Protein AF-A0A443RY66-F1 (afdb_monomer_lite)

Secondary structure (DSSP, 8-state):
--HHHHTTPSP-------EEEETTEEEEEEEETTEEEETT-TTT-THHHHHHHHHHHHHHHHHHIIIIIIHHHHHHHHHHHHTGGG--

Sequence (88 aa):
MSVFLQDSIPFAVIGSTSQVEVNGRKTRGRVYPWGVIDIQDEQYSDFVKLKTFLSLHMQDLKDATNEILYENYRATYLTKYGDSLRFE

Radius of gyration: 21.69 Å; chains: 1; bounding box: 46×31×62 Å

InterPro domains:
  IPR027417 P-loop containing nucleoside triphosphate hydrolase [G3DSA:3.40.50.300] (2-86)
  IPR030379 Septin-type guanine nucleotide-binding (G) domain [PF00735] (5-81)
  IPR030379 Septin-type guanine nucleotide-binding (G) domain [PS51719] (1-80)

Organism: NCBI:txid299467

Structure (mmCIF, N/CA/C/O backbone):
data_AF-A0A443RY66-F1
#
_entry.id   AF-A0A443RY66-F1
#
loop_
_atom_site.group_PDB
_atom_site.id
_atom_site.type_symbol
_atom_site.label_atom_id
_atom_site.label_alt_id
_atom_site.label_comp_id
_atom_site.label_asym_id
_atom_site.label_entity_id
_atom_site.label_seq_id
_atom_site.pdbx_PDB_ins_code
_atom_site.Cartn_x
_atom_site.Cartn_y
_atom_site.Cartn_z
_atom_site.occupancy
_atom_site.B_iso_or_equiv
_atom_site.auth_seq_id
_atom_site.auth_comp_id
_atom_site.auth_asym_id
_atom_site.auth_atom_id
_atom_site.pdbx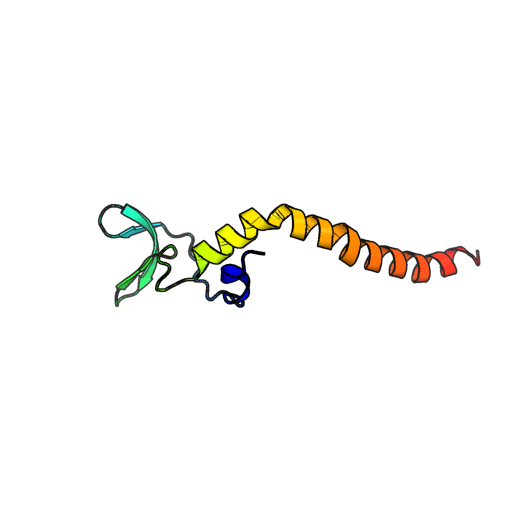_PDB_model_num
ATOM 1 N N . MET A 1 1 ? -0.345 -14.034 -10.263 1.00 53.09 1 MET A N 1
ATOM 2 C CA . MET A 1 1 ? -1.182 -13.401 -9.218 1.00 53.09 1 MET A CA 1
ATOM 3 C C . MET A 1 1 ? -2.230 -14.392 -8.743 1.00 53.09 1 MET A C 1
ATOM 5 O O . MET A 1 1 ? -2.888 -14.991 -9.582 1.00 53.09 1 MET A O 1
ATOM 9 N N . SER A 1 2 ? -2.386 -14.585 -7.430 1.00 54.00 2 SER A N 1
ATOM 10 C CA . SER A 1 2 ? -3.575 -15.267 -6.893 1.00 54.00 2 SER A CA 1
ATOM 11 C C . SER A 1 2 ? -4.819 -14.472 -7.298 1.00 54.00 2 SER A C 1
ATOM 13 O O . SER A 1 2 ? -4.840 -13.256 -7.101 1.00 54.00 2 SER A O 1
ATOM 15 N N . VAL A 1 3 ? -5.826 -15.143 -7.860 1.00 57.81 3 VAL A N 1
ATOM 16 C CA . VAL A 1 3 ? -7.057 -14.539 -8.412 1.00 57.81 3 VAL A CA 1
ATOM 17 C C . VAL A 1 3 ? -7.738 -13.604 -7.397 1.00 57.81 3 VAL A C 1
ATOM 19 O O . VAL A 1 3 ? -8.171 -12.514 -7.746 1.00 57.81 3 VAL A O 1
ATOM 22 N N . PHE A 1 4 ? -7.676 -13.948 -6.105 1.00 62.31 4 PHE A N 1
ATOM 23 C CA . PHE A 1 4 ? -8.214 -13.141 -5.002 1.00 62.31 4 PHE A CA 1
ATOM 24 C C . PHE A 1 4 ? -7.616 -11.727 -4.872 1.00 62.31 4 PHE A C 1
ATOM 26 O O . PHE A 1 4 ? -8.295 -10.809 -4.412 1.00 62.31 4 PHE A O 1
ATOM 33 N N . LEU A 1 5 ? -6.344 -11.534 -5.238 1.00 67.56 5 LEU A N 1
ATOM 34 C CA . LEU A 1 5 ? -5.685 -10.227 -5.134 1.00 67.56 5 LEU A CA 1
ATOM 35 C C . LEU A 1 5 ? -5.992 -9.326 -6.334 1.00 67.56 5 LEU A C 1
ATOM 37 O O . LEU A 1 5 ? -5.949 -8.110 -6.180 1.00 67.56 5 LEU A O 1
ATOM 41 N N . GLN A 1 6 ? -6.315 -9.900 -7.499 1.00 71.25 6 GLN A N 1
ATOM 42 C CA . GLN A 1 6 ? -6.711 -9.129 -8.682 1.00 71.25 6 GLN A CA 1
ATOM 43 C C . GLN A 1 6 ? -8.084 -8.482 -8.500 1.00 71.25 6 GLN A C 1
ATOM 45 O O . GLN A 1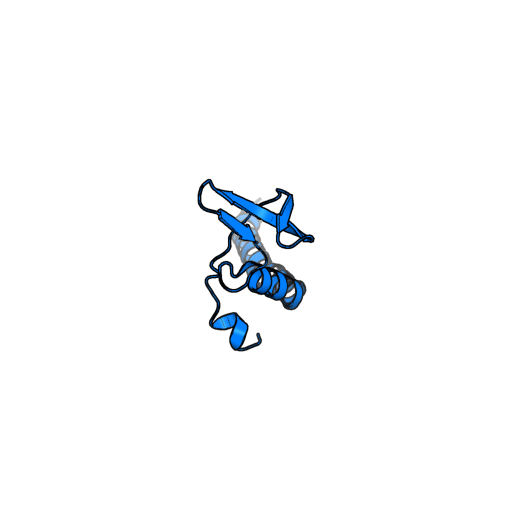 6 ? -8.231 -7.301 -8.800 1.00 71.25 6 GLN A O 1
ATOM 50 N N . ASP A 1 7 ? -9.038 -9.210 -7.919 1.00 79.19 7 ASP A N 1
ATOM 51 C CA . ASP A 1 7 ? -10.387 -8.691 -7.652 1.00 79.19 7 ASP A CA 1
ATOM 52 C C . ASP A 1 7 ? -10.411 -7.622 -6.544 1.00 79.19 7 ASP A C 1
ATOM 54 O O . ASP A 1 7 ? -11.386 -6.892 -6.392 1.00 79.19 7 ASP A O 1
ATOM 58 N N . SER A 1 8 ? -9.328 -7.515 -5.763 1.00 81.25 8 SER A N 1
ATOM 59 C CA . SER A 1 8 ? -9.182 -6.539 -4.673 1.00 81.25 8 SER A CA 1
ATOM 60 C C . SER A 1 8 ? -8.572 -5.201 -5.119 1.00 81.25 8 SER A C 1
ATOM 62 O O . SER A 1 8 ? -8.354 -4.324 -4.285 1.00 81.25 8 SER A O 1
ATOM 64 N N . ILE A 1 9 ? -8.252 -5.034 -6.407 1.00 87.94 9 ILE A N 1
ATOM 65 C CA . ILE A 1 9 ? -7.728 -3.778 -6.956 1.00 87.94 9 ILE A CA 1
ATOM 66 C C . ILE A 1 9 ? -8.903 -2.961 -7.530 1.00 87.94 9 ILE A C 1
ATOM 68 O O . ILE A 1 9 ? -9.641 -3.486 -8.362 1.00 87.94 9 ILE A O 1
ATOM 72 N N . PRO A 1 10 ? -9.063 -1.670 -7.167 1.00 91.81 10 PRO A N 1
ATOM 73 C CA . PRO A 1 10 ? -8.173 -0.860 -6.329 1.00 91.81 10 PRO A CA 1
ATOM 74 C C . PRO A 1 10 ? -8.366 -1.091 -4.819 1.00 91.81 10 PRO A C 1
ATOM 76 O O . PRO A 1 10 ? -9.490 -1.141 -4.333 1.00 91.81 10 PRO A O 1
ATOM 79 N N . PHE A 1 11 ? -7.259 -1.145 -4.070 1.00 92.69 11 PHE A N 1
ATOM 80 C CA . PHE A 1 11 ? -7.283 -1.351 -2.617 1.00 92.69 11 PHE A CA 1
ATOM 81 C C . PHE A 1 11 ? -7.826 -0.120 -1.868 1.00 92.69 11 PHE A C 1
ATOM 83 O O . PHE A 1 11 ? -7.276 0.979 -1.997 1.00 92.69 11 PHE A O 1
ATOM 90 N N . ALA A 1 12 ? -8.836 -0.308 -1.015 1.00 93.50 12 ALA A N 1
ATOM 91 C CA . ALA A 1 12 ? -9.359 0.733 -0.133 1.00 93.50 12 ALA A CA 1
ATOM 92 C C . ALA A 1 12 ? -8.577 0.758 1.191 1.00 93.50 12 ALA A C 1
ATOM 94 O O . ALA A 1 12 ? -8.887 0.035 2.136 1.00 93.50 12 ALA A O 1
ATOM 95 N N . VAL A 1 13 ? -7.521 1.574 1.262 1.00 93.75 13 VAL A N 1
ATOM 96 C CA . VAL A 1 13 ? -6.594 1.578 2.407 1.00 93.75 13 VAL A CA 1
ATOM 97 C C . VAL A 1 13 ? -6.793 2.757 3.352 1.00 93.75 13 VAL A C 1
ATOM 99 O O . VAL A 1 13 ? -6.994 3.898 2.938 1.00 93.75 13 VAL A O 1
ATOM 102 N N . ILE A 1 14 ? -6.635 2.488 4.647 1.00 93.56 14 ILE A N 1
ATOM 103 C CA . ILE A 1 14 ? -6.527 3.507 5.693 1.00 93.56 14 ILE A CA 1
ATOM 104 C C . ILE A 1 14 ? -5.076 3.544 6.182 1.00 93.56 14 ILE A C 1
ATOM 106 O O . ILE A 1 14 ? -4.486 2.514 6.488 1.00 93.56 14 ILE A O 1
ATOM 110 N N . GLY A 1 15 ? -4.481 4.736 6.262 1.00 92.38 15 GLY A N 1
ATOM 111 C CA . GLY A 1 15 ? -3.117 4.931 6.762 1.00 92.38 15 GLY A CA 1
ATOM 112 C C . GLY A 1 15 ? -3.081 5.608 8.133 1.00 92.38 15 GLY A C 1
ATOM 113 O O . GLY A 1 15 ? -3.851 6.530 8.400 1.00 92.38 15 GLY A O 1
ATOM 114 N N . SER A 1 16 ? -2.164 5.174 8.999 1.00 92.31 16 SER A N 1
ATOM 115 C CA . SER A 1 16 ? -1.775 5.869 10.232 1.00 92.31 16 SER A CA 1
ATOM 116 C C . SER A 1 16 ? -0.462 5.298 10.792 1.00 92.31 16 SER A C 1
ATOM 118 O O . SER A 1 16 ? -0.145 4.114 10.646 1.00 92.31 16 SER A O 1
ATOM 120 N N . THR A 1 17 ? 0.328 6.174 11.410 1.00 91.69 17 THR A N 1
ATOM 121 C CA . THR A 1 17 ? 1.560 5.845 12.142 1.00 91.69 17 THR A CA 1
ATOM 122 C C . THR A 1 17 ? 1.354 5.839 13.658 1.00 91.69 17 THR A C 1
ATOM 124 O O . THR A 1 17 ? 2.225 5.372 14.392 1.00 91.69 17 THR A O 1
ATOM 127 N N . SER A 1 18 ? 0.205 6.326 14.132 1.00 92.56 18 SER A N 1
ATOM 128 C CA . SER A 1 18 ? -0.140 6.416 15.548 1.00 92.56 18 SER A CA 1
ATOM 129 C C . SER A 1 18 ? -0.441 5.034 16.124 1.00 92.56 18 SER A C 1
ATOM 131 O O . SER A 1 18 ? -1.195 4.254 15.539 1.00 92.56 18 SER A O 1
ATOM 133 N N . GLN A 1 19 ? 0.135 4.740 17.291 1.00 91.69 19 GLN A N 1
ATOM 134 C CA . GLN A 1 19 ? -0.214 3.550 18.063 1.00 91.69 19 GLN A CA 1
ATOM 135 C C . GLN A 1 19 ? -1.405 3.842 18.971 1.00 91.69 19 GLN A C 1
ATOM 137 O O . GLN A 1 19 ? -1.434 4.861 19.658 1.00 91.69 19 GLN A O 1
ATOM 142 N N . VAL A 1 20 ? -2.363 2.926 18.976 1.00 90.06 20 VAL A N 1
ATOM 143 C CA . VAL A 1 20 ? -3.573 2.963 19.796 1.00 90.06 20 VAL A CA 1
ATOM 144 C C . VAL A 1 20 ? -3.726 1.625 20.507 1.00 90.06 20 VAL A C 1
ATOM 146 O O . VAL A 1 20 ? -3.302 0.588 19.994 1.00 90.06 20 VAL A O 1
ATOM 149 N N . GLU A 1 21 ? -4.313 1.635 21.698 1.00 89.81 21 GLU A N 1
ATOM 150 C CA . GLU A 1 21 ? -4.629 0.410 22.424 1.00 89.81 21 GLU A CA 1
ATOM 151 C C . GLU A 1 21 ? -6.078 0.012 22.138 1.00 89.81 21 GLU A C 1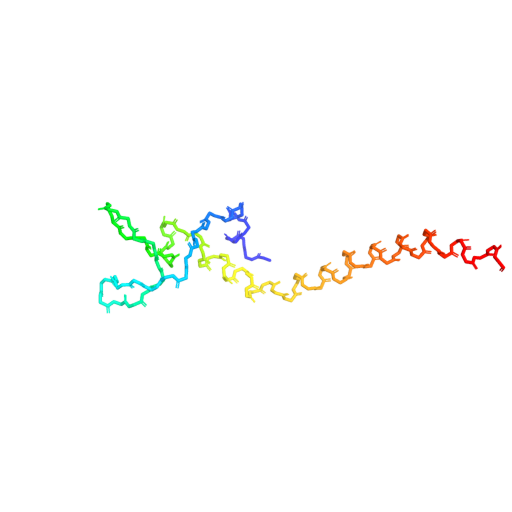
ATOM 153 O O . GLU A 1 21 ? -7.009 0.741 22.473 1.00 89.81 21 GLU A O 1
ATOM 158 N N . VAL A 1 22 ? -6.264 -1.134 21.483 1.00 84.31 22 VAL A N 1
ATOM 159 C CA . VAL A 1 22 ? -7.575 -1.707 21.156 1.00 84.31 22 VAL A CA 1
ATOM 160 C C . VAL A 1 22 ? -7.604 -3.117 21.733 1.00 84.31 22 VAL A C 1
ATOM 162 O O . VAL A 1 22 ? -6.726 -3.926 21.437 1.00 84.31 22 VAL A O 1
ATOM 165 N N . ASN A 1 23 ? -8.582 -3.414 22.593 1.00 83.62 23 ASN A N 1
ATOM 166 C CA . ASN A 1 23 ? -8.727 -4.722 23.253 1.00 83.62 23 ASN A CA 1
ATOM 167 C C . ASN A 1 23 ? -7.442 -5.204 23.968 1.00 83.62 23 ASN A C 1
ATOM 169 O O . ASN A 1 23 ? -7.075 -6.376 23.883 1.00 83.62 23 ASN A O 1
ATOM 173 N N . GLY A 1 24 ? -6.717 -4.290 24.627 1.00 85.12 24 GLY A N 1
ATOM 174 C CA . GLY A 1 24 ? -5.466 -4.591 25.340 1.00 85.12 24 GLY A CA 1
ATOM 175 C C . GLY A 1 24 ? -4.257 -4.866 24.434 1.00 85.12 24 GLY A C 1
ATOM 176 O O . GLY A 1 24 ? -3.209 -5.300 24.912 1.00 85.12 24 GLY A O 1
ATOM 177 N N . ARG A 1 25 ? -4.376 -4.640 23.118 1.00 87.50 25 ARG A N 1
ATOM 178 C CA . ARG A 1 25 ? -3.271 -4.749 22.156 1.00 87.50 25 ARG A CA 1
ATOM 179 C C . ARG A 1 25 ? -2.921 -3.380 21.591 1.00 87.50 25 ARG A C 1
ATOM 181 O O . ARG A 1 25 ? -3.791 -2.641 21.139 1.00 87.50 25 ARG A O 1
ATOM 188 N N . LYS A 1 26 ? -1.623 -3.068 21.552 1.00 89.75 26 LYS A N 1
ATOM 189 C CA . LYS A 1 26 ? -1.108 -1.901 20.826 1.00 89.75 26 LYS A CA 1
ATOM 190 C C . LYS A 1 26 ? -1.103 -2.203 19.331 1.00 89.75 26 LYS A C 1
ATOM 192 O O . LYS A 1 26 ? -0.276 -2.981 18.859 1.00 89.75 26 LYS A O 1
ATOM 197 N N . THR A 1 27 ? -2.016 -1.582 18.599 1.00 89.69 27 THR A N 1
ATOM 198 C CA . THR A 1 27 ? -2.111 -1.656 17.137 1.00 89.69 27 THR A CA 1
ATOM 199 C C . THR A 1 27 ? -1.932 -0.268 16.525 1.00 89.69 27 THR A C 1
ATOM 201 O O . THR A 1 27 ? -1.898 0.740 17.233 1.00 89.69 27 THR A O 1
ATOM 204 N N . ARG A 1 28 ? -1.762 -0.191 15.205 1.00 91.81 28 ARG A N 1
ATOM 205 C CA . ARG A 1 28 ? -1.745 1.091 14.492 1.00 91.81 28 ARG A CA 1
ATOM 206 C C . ARG A 1 28 ? -3.168 1.436 14.086 1.00 91.81 28 ARG A C 1
ATOM 208 O O . ARG A 1 28 ? -3.834 0.629 13.448 1.00 91.81 28 ARG A O 1
ATOM 215 N N . GLY A 1 29 ? -3.619 2.634 14.435 1.00 92.62 29 GLY A N 1
ATOM 216 C CA . GLY A 1 29 ? -5.021 3.000 14.264 1.00 92.62 29 GLY A CA 1
ATOM 217 C C . GLY A 1 29 ? -5.270 4.496 14.198 1.00 92.62 29 GLY A C 1
ATOM 218 O O . GLY A 1 29 ? -4.357 5.308 14.374 1.00 92.62 29 GLY A O 1
ATOM 219 N N . ARG A 1 30 ? -6.518 4.868 13.916 1.00 92.50 30 ARG A N 1
ATOM 220 C CA . ARG A 1 30 ? -7.001 6.255 13.942 1.00 92.50 30 ARG A CA 1
ATOM 221 C C . ARG A 1 30 ? -8.068 6.393 15.016 1.00 92.50 30 ARG A C 1
ATOM 223 O O . ARG A 1 30 ? -9.003 5.600 15.053 1.00 92.50 30 ARG A O 1
ATOM 230 N N . VAL A 1 31 ? -7.923 7.401 15.871 1.00 92.25 31 VAL A N 1
ATOM 231 C CA . VAL A 1 31 ? -8.894 7.716 16.926 1.00 92.25 31 VAL A CA 1
ATOM 232 C C . VAL A 1 31 ? -9.791 8.849 16.453 1.00 92.25 31 VAL A C 1
ATOM 234 O O . VAL A 1 31 ? -9.305 9.882 15.994 1.00 92.25 31 VAL A O 1
ATOM 237 N N . TYR A 1 32 ? -11.092 8.654 16.604 1.00 91.94 32 TYR A N 1
ATOM 238 C CA . TYR A 1 32 ? -12.134 9.641 16.368 1.00 91.94 32 TYR A CA 1
ATOM 239 C C . TYR A 1 32 ? -13.024 9.762 17.612 1.00 91.94 32 TYR A C 1
ATOM 241 O O . TYR A 1 32 ? -13.080 8.828 18.413 1.00 91.94 32 TYR A O 1
ATOM 249 N N . PRO A 1 33 ? -13.784 10.864 17.770 1.00 94.00 33 PRO A N 1
ATOM 250 C CA . PRO A 1 33 ? -14.731 11.002 18.880 1.00 94.00 33 PRO A CA 1
ATOM 251 C C . PRO A 1 33 ? -15.781 9.880 18.952 1.00 94.00 33 PRO A C 1
ATOM 253 O O . PRO A 1 33 ? -16.288 9.588 20.028 1.00 94.00 33 PRO A O 1
ATOM 256 N N . TRP A 1 34 ? -16.099 9.248 17.818 1.00 91.75 34 TRP A N 1
ATOM 257 C CA . TRP A 1 34 ? -17.076 8.158 17.706 1.00 91.75 34 TRP A CA 1
ATOM 258 C C . TRP A 1 34 ? -16.464 6.752 17.726 1.00 91.75 34 TRP A C 1
ATOM 260 O O . TRP A 1 34 ? -17.202 5.775 17.634 1.00 91.75 34 TRP A O 1
ATOM 270 N N . GLY A 1 35 ? -15.139 6.613 17.818 1.00 89.69 35 GLY A N 1
ATOM 271 C CA . GLY A 1 35 ? -14.514 5.295 17.882 1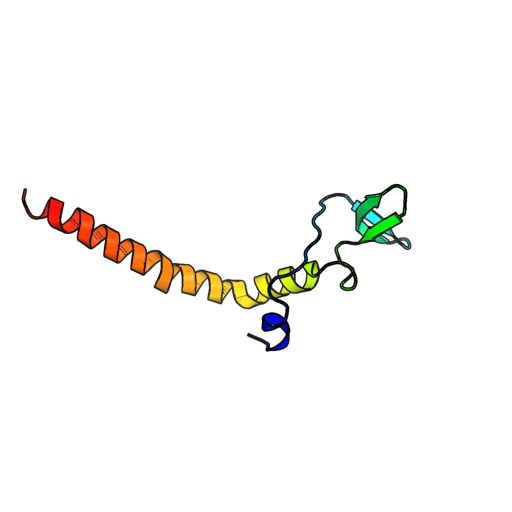.00 89.69 35 GLY A CA 1
ATOM 272 C C . GLY A 1 35 ? -13.070 5.254 17.407 1.00 89.69 35 GLY A C 1
ATOM 273 O O . GLY A 1 35 ? -12.485 6.254 16.993 1.00 89.69 35 GLY A O 1
ATOM 274 N N . VAL A 1 36 ? -12.495 4.058 17.460 1.00 90.31 36 VAL A N 1
ATOM 275 C CA . VAL A 1 36 ? -11.125 3.782 17.024 1.00 90.31 36 VAL A CA 1
ATOM 276 C C . VAL A 1 36 ? -11.176 2.808 15.859 1.00 90.31 36 VAL A C 1
ATOM 278 O O . VAL A 1 36 ? -11.866 1.796 15.930 1.00 90.31 36 VAL A O 1
ATOM 281 N N . ILE A 1 37 ? -10.435 3.113 14.800 1.00 90.88 37 ILE A N 1
ATOM 282 C CA . ILE A 1 37 ? -10.277 2.234 13.643 1.00 90.88 37 ILE A CA 1
ATOM 283 C C . ILE A 1 37 ? -8.885 1.616 13.714 1.00 90.88 37 ILE A C 1
ATOM 285 O O . ILE A 1 37 ? -7.889 2.345 13.677 1.00 90.88 37 ILE A O 1
ATOM 289 N N . ASP A 1 38 ? -8.819 0.289 13.808 1.00 91.06 38 ASP A N 1
ATOM 290 C CA . ASP A 1 38 ? -7.586 -0.464 13.586 1.00 91.06 38 ASP A CA 1
ATOM 291 C C . ASP A 1 38 ? -7.331 -0.566 12.077 1.00 91.06 38 ASP A C 1
ATOM 293 O O . ASP A 1 38 ? -8.190 -0.992 11.312 1.00 91.06 38 ASP A O 1
ATOM 297 N N . ILE A 1 39 ? -6.141 -0.164 11.637 1.00 90.81 39 ILE A N 1
ATOM 298 C CA . ILE A 1 39 ? -5.752 -0.208 10.221 1.00 90.81 39 ILE A CA 1
ATOM 299 C C . ILE A 1 39 ? -5.625 -1.650 9.716 1.00 90.81 39 ILE A C 1
ATOM 301 O O . ILE A 1 39 ? -5.735 -1.890 8.515 1.00 90.81 39 ILE A O 1
ATOM 305 N N . GLN A 1 40 ? -5.321 -2.589 10.614 1.00 89.06 40 GLN A N 1
ATOM 306 C CA . GLN A 1 40 ? -5.129 -4.000 10.282 1.00 89.06 40 GLN A CA 1
ATOM 307 C C . GLN A 1 40 ? -6.447 -4.772 10.199 1.00 89.06 40 GLN A C 1
ATOM 309 O O . GLN A 1 40 ? -6.430 -5.934 9.804 1.00 89.06 40 GLN A O 1
ATOM 314 N N . ASP A 1 41 ? -7.567 -4.149 10.564 1.00 89.94 41 ASP A N 1
ATOM 315 C CA . ASP A 1 41 ? -8.879 -4.767 10.444 1.00 89.94 41 ASP A CA 1
ATOM 316 C C . ASP A 1 41 ? -9.329 -4.782 8.974 1.00 89.94 41 ASP A C 1
ATOM 318 O O . ASP A 1 41 ? -9.646 -3.746 8.379 1.00 89.94 41 ASP A O 1
ATOM 322 N N . GLU A 1 42 ? -9.355 -5.984 8.394 1.00 89.12 42 GLU A N 1
ATOM 323 C CA . GLU A 1 42 ? -9.732 -6.236 6.999 1.00 89.12 42 GLU A CA 1
ATOM 324 C C . GLU A 1 42 ? -11.200 -5.898 6.691 1.00 89.12 42 GLU A C 1
ATOM 326 O O . GLU A 1 42 ? -11.563 -5.806 5.520 1.00 89.12 42 GLU A O 1
ATOM 331 N N . GLN A 1 43 ? -12.044 -5.678 7.709 1.00 89.75 43 GLN A N 1
ATOM 332 C CA . GLN A 1 43 ? -13.416 -5.200 7.506 1.00 89.75 43 GLN A CA 1
ATOM 333 C C . GLN A 1 43 ? -13.469 -3.724 7.096 1.00 89.75 43 GLN A C 1
ATOM 335 O O . GLN A 1 43 ? -14.388 -3.320 6.385 1.00 89.75 43 GLN A O 1
ATOM 340 N N . TYR A 1 44 ? -12.500 -2.917 7.543 1.00 86.88 44 TYR A N 1
ATOM 341 C CA . TYR A 1 44 ? -12.484 -1.466 7.321 1.00 86.88 44 TYR A CA 1
ATOM 342 C C . TYR A 1 44 ? -11.396 -1.012 6.345 1.00 86.88 44 TYR A C 1
ATOM 344 O O . TYR A 1 44 ? -11.470 0.106 5.835 1.00 86.88 44 TYR A O 1
ATOM 352 N N . SER A 1 45 ? -10.362 -1.828 6.122 1.00 91.19 45 SER A N 1
ATOM 353 C CA . SER A 1 45 ? -9.180 -1.433 5.359 1.00 91.19 45 SER A CA 1
ATOM 354 C C . SER A 1 45 ? -8.537 -2.619 4.643 1.00 91.19 45 SER A C 1
ATOM 356 O O . SER A 1 45 ? -8.174 -3.620 5.254 1.00 91.19 45 SER A O 1
ATOM 358 N N . ASP A 1 46 ? -8.243 -2.454 3.355 1.00 94.19 46 ASP A N 1
ATOM 359 C CA . ASP A 1 46 ? -7.471 -3.416 2.560 1.00 94.19 46 ASP A CA 1
ATOM 360 C C . ASP A 1 46 ? -5.954 -3.331 2.818 1.00 94.19 46 ASP A C 1
ATOM 362 O O . ASP A 1 46 ? -5.146 -3.854 2.047 1.00 94.19 46 ASP A O 1
ATOM 366 N N . PHE A 1 47 ? -5.518 -2.669 3.895 1.00 93.94 47 PHE A N 1
ATOM 367 C CA . PHE A 1 47 ? -4.097 -2.475 4.201 1.00 93.94 47 PHE A CA 1
ATOM 368 C C . PHE A 1 47 ? -3.318 -3.798 4.262 1.00 93.94 47 PHE A C 1
ATOM 370 O O . PHE A 1 47 ? -2.201 -3.884 3.745 1.00 93.94 47 PHE A O 1
ATOM 377 N N . VAL A 1 48 ? -3.903 -4.845 4.852 1.00 91.88 48 VAL A N 1
ATOM 378 C CA . VAL A 1 48 ? -3.278 -6.177 4.936 1.00 91.88 48 VAL A CA 1
ATOM 379 C C . VAL A 1 48 ? -3.120 -6.802 3.546 1.00 91.88 48 VAL A C 1
ATOM 381 O O . VAL A 1 48 ? -2.061 -7.364 3.243 1.00 91.88 48 VAL A O 1
ATOM 384 N N . LYS A 1 49 ? -4.121 -6.635 2.671 1.00 92.12 49 LYS A N 1
ATOM 385 C CA . LYS A 1 49 ? -4.083 -7.107 1.279 1.00 92.12 49 LYS A CA 1
ATOM 386 C C . LYS A 1 49 ? -3.021 -6.364 0.477 1.00 92.12 49 LYS A C 1
ATOM 388 O O . LYS A 1 49 ? -2.205 -7.017 -0.168 1.00 92.12 49 LYS A O 1
ATOM 393 N N . LEU A 1 50 ? -2.952 -5.033 0.587 1.00 93.44 50 LEU A N 1
ATOM 394 C CA . LEU A 1 50 ? -1.918 -4.224 -0.068 1.00 93.44 50 LEU A CA 1
ATOM 395 C C . LEU A 1 50 ? -0.513 -4.621 0.405 1.00 93.44 50 LEU A C 1
ATOM 397 O O . LEU A 1 50 ? 0.382 -4.832 -0.412 1.00 93.44 50 LEU A O 1
ATOM 401 N N . LYS A 1 51 ? -0.308 -4.754 1.721 1.00 92.50 51 LYS A N 1
ATOM 402 C CA . LYS A 1 51 ? 0.986 -5.161 2.286 1.00 92.50 51 LYS A CA 1
ATOM 403 C C . LYS A 1 51 ? 1.409 -6.531 1.754 1.00 92.50 51 LYS A C 1
ATOM 405 O O . LYS A 1 51 ? 2.543 -6.688 1.309 1.00 92.50 51 LYS A O 1
ATOM 410 N N . THR A 1 52 ? 0.495 -7.496 1.772 1.00 91.94 52 THR A N 1
ATOM 411 C CA . THR A 1 52 ? 0.736 -8.853 1.265 1.00 91.94 52 THR A CA 1
ATOM 412 C C . THR A 1 52 ? 1.023 -8.842 -0.233 1.00 91.94 52 THR A C 1
ATOM 414 O O . THR A 1 52 ? 1.986 -9.464 -0.674 1.00 91.94 52 THR A O 1
ATOM 417 N N . PHE A 1 53 ? 0.249 -8.084 -1.013 1.00 92.44 53 PHE A N 1
ATOM 418 C CA . PHE A 1 53 ? 0.459 -7.920 -2.447 1.00 92.44 53 PHE A CA 1
ATOM 419 C C . PHE A 1 53 ? 1.865 -7.399 -2.754 1.00 92.44 53 PHE A C 1
ATOM 421 O O . PHE A 1 53 ? 2.571 -8.015 -3.552 1.00 92.44 53 PHE A O 1
ATOM 428 N N . LEU A 1 54 ? 2.289 -6.322 -2.083 1.00 92.94 54 LEU A N 1
ATOM 429 C CA . LEU A 1 54 ? 3.620 -5.741 -2.254 1.00 92.94 54 LEU A CA 1
ATOM 430 C C . LEU A 1 54 ? 4.721 -6.722 -1.853 1.00 92.94 54 LEU A C 1
ATOM 432 O O . LEU A 1 54 ? 5.705 -6.843 -2.570 1.00 92.94 54 LEU A O 1
ATOM 436 N N . SER A 1 55 ? 4.573 -7.438 -0.735 1.00 93.00 55 SER A N 1
ATOM 437 C CA . SER A 1 55 ? 5.573 -8.421 -0.302 1.00 93.00 55 SER A CA 1
ATOM 438 C C . SER A 1 55 ? 5.705 -9.600 -1.269 1.00 93.00 55 SER A C 1
ATOM 440 O O . SER A 1 55 ? 6.826 -10.027 -1.531 1.00 93.00 55 SER A O 1
ATOM 442 N N . LEU A 1 56 ? 4.594 -10.105 -1.813 1.00 91.12 56 LEU A N 1
ATOM 443 C CA . LEU A 1 56 ? 4.599 -11.247 -2.732 1.00 91.12 56 LEU A CA 1
ATOM 444 C C . LEU A 1 56 ? 5.078 -10.886 -4.144 1.00 91.12 56 LEU A C 1
ATOM 446 O O . LEU A 1 56 ? 5.741 -11.702 -4.771 1.00 91.12 56 LEU A O 1
ATOM 450 N N . HIS A 1 57 ? 4.773 -9.681 -4.634 1.00 90.25 57 HIS A N 1
ATOM 451 C CA . HIS A 1 57 ? 5.067 -9.269 -6.016 1.00 90.25 57 HIS A CA 1
ATOM 452 C C . HIS A 1 57 ? 6.236 -8.280 -6.116 1.00 90.25 57 HIS A C 1
ATOM 454 O O . HIS A 1 57 ? 6.441 -7.670 -7.160 1.00 90.25 57 HIS A O 1
ATOM 460 N N . MET A 1 58 ? 7.013 -8.086 -5.044 1.00 94.56 58 MET A N 1
ATOM 461 C CA . MET A 1 58 ? 8.110 -7.110 -5.029 1.00 94.56 58 MET A CA 1
ATOM 462 C C . MET A 1 58 ? 9.131 -7.361 -6.145 1.00 94.56 58 MET A C 1
ATOM 464 O O . MET A 1 58 ? 9.650 -6.408 -6.720 1.00 94.56 58 MET A O 1
ATOM 468 N N . GLN A 1 59 ? 9.438 -8.631 -6.421 1.00 95.25 59 GLN A N 1
ATOM 469 C CA . GLN A 1 59 ? 10.398 -8.995 -7.459 1.00 95.25 59 GLN A CA 1
ATOM 470 C C . GLN A 1 59 ? 9.819 -8.725 -8.851 1.00 95.25 59 GLN A C 1
ATOM 472 O O . GLN A 1 59 ? 10.403 -7.944 -9.591 1.00 95.25 59 GLN A O 1
ATOM 477 N N . ASP A 1 60 ? 8.616 -9.225 -9.138 1.00 94.62 60 ASP A N 1
ATOM 478 C CA . ASP A 1 60 ? 7.921 -8.983 -10.408 1.00 94.62 60 ASP A CA 1
ATOM 479 C C . ASP A 1 60 ? 7.771 -7.483 -10.720 1.00 94.62 60 ASP A C 1
ATOM 481 O O . ASP A 1 60 ? 7.953 -7.050 -11.855 1.00 94.62 60 ASP A O 1
ATOM 485 N N . LEU A 1 61 ? 7.470 -6.662 -9.705 1.00 95.12 61 LEU A N 1
ATOM 486 C CA . LEU A 1 61 ? 7.378 -5.207 -9.854 1.00 95.12 61 LEU A CA 1
ATOM 487 C C . LEU A 1 61 ? 8.726 -4.582 -10.240 1.00 95.12 61 LEU A C 1
ATOM 489 O O . LEU A 1 61 ? 8.761 -3.653 -11.052 1.00 95.12 61 LEU A O 1
ATOM 493 N N . LYS A 1 62 ? 9.836 -5.073 -9.675 1.00 96.88 62 LYS A N 1
ATOM 494 C CA . LYS A 1 62 ? 11.187 -4.621 -10.039 1.00 96.88 62 LYS A CA 1
ATOM 495 C C . LYS A 1 62 ? 11.553 -5.053 -11.451 1.00 96.88 62 LYS A C 1
ATOM 497 O O . LYS A 1 62 ? 12.053 -4.224 -12.206 1.00 96.88 62 LYS A O 1
ATOM 502 N N . ASP A 1 63 ? 11.265 -6.299 -11.806 1.00 97.50 63 ASP A N 1
ATOM 503 C CA . ASP A 1 63 ? 11.597 -6.857 -13.115 1.00 97.50 63 ASP A CA 1
ATOM 504 C C . ASP A 1 63 ? 10.811 -6.133 -14.212 1.00 97.50 63 ASP A C 1
ATOM 506 O O . ASP A 1 63 ? 11.411 -5.609 -15.145 1.00 97.50 63 ASP A O 1
ATOM 510 N N . ALA A 1 64 ? 9.502 -5.927 -14.033 1.00 96.81 64 ALA A N 1
ATOM 511 C CA . ALA A 1 64 ? 8.697 -5.118 -14.950 1.00 96.81 64 ALA A CA 1
ATOM 512 C C . ALA A 1 64 ? 9.199 -3.665 -15.052 1.00 96.81 64 ALA A C 1
ATOM 514 O O . ALA A 1 64 ? 9.206 -3.072 -16.133 1.00 96.81 64 ALA A O 1
ATOM 515 N N . THR A 1 65 ? 9.654 -3.074 -13.942 1.00 97.75 65 THR A N 1
ATOM 516 C CA . THR A 1 65 ? 10.238 -1.725 -13.972 1.00 97.75 65 THR A CA 1
ATOM 517 C C . THR A 1 65 ? 11.529 -1.693 -14.787 1.00 97.75 65 THR A C 1
ATOM 519 O O . THR A 1 65 ? 11.744 -0.749 -15.540 1.00 97.75 65 THR A O 1
ATOM 522 N N . ASN A 1 66 ? 12.379 -2.709 -14.668 1.00 97.62 66 ASN A N 1
ATOM 523 C CA . ASN A 1 66 ? 13.656 -2.757 -15.369 1.00 97.62 66 ASN A CA 1
ATOM 524 C C . ASN A 1 66 ? 13.488 -3.126 -16.853 1.00 97.62 66 ASN A C 1
ATOM 526 O O . ASN A 1 66 ? 13.904 -2.397 -17.747 1.00 97.62 66 ASN A O 1
ATOM 530 N N . GLU A 1 67 ? 12.822 -4.241 -17.122 1.00 97.56 67 GLU A N 1
ATOM 531 C CA . GLU A 1 67 ? 12.743 -4.836 -18.457 1.00 97.56 67 GLU A CA 1
ATOM 532 C C . GLU A 1 67 ? 11.763 -4.111 -19.377 1.00 97.56 67 GLU A C 1
ATOM 534 O O . GLU A 1 67 ? 11.928 -4.139 -20.593 1.00 97.56 67 GLU A O 1
ATOM 539 N N . ILE A 1 68 ? 10.743 -3.454 -18.815 1.00 97.06 68 ILE A N 1
ATOM 540 C CA . ILE A 1 68 ? 9.725 -2.752 -19.601 1.00 97.06 68 ILE A CA 1
ATOM 541 C C . ILE A 1 68 ? 9.914 -1.248 -19.463 1.00 97.06 68 ILE A C 1
ATOM 543 O O . ILE A 1 68 ? 10.197 -0.568 -20.446 1.00 97.06 68 ILE A O 1
ATOM 547 N N . LEU A 1 69 ? 9.741 -0.695 -18.259 1.00 97.00 69 LEU A N 1
ATOM 548 C CA . LEU A 1 69 ? 9.692 0.764 -18.097 1.00 97.00 69 LEU A CA 1
ATOM 549 C C . LEU A 1 69 ? 11.048 1.412 -18.398 1.00 97.00 69 LEU A C 1
ATOM 551 O O . LEU A 1 69 ? 11.116 2.380 -19.159 1.00 97.00 69 LEU A O 1
ATOM 555 N N . TYR A 1 70 ? 12.121 0.867 -17.827 1.00 97.56 70 TYR A N 1
ATOM 556 C CA . TYR A 1 70 ? 13.466 1.388 -18.021 1.00 97.56 70 TYR A CA 1
ATOM 557 C C . TYR A 1 70 ? 13.975 1.137 -19.440 1.00 97.56 70 TYR A C 1
ATOM 559 O O . TYR A 1 70 ? 14.437 2.089 -20.065 1.00 97.56 70 TYR A O 1
ATOM 567 N N . GLU A 1 71 ? 13.845 -0.072 -19.996 1.00 96.94 71 GLU A N 1
ATOM 568 C CA . GLU A 1 71 ? 14.305 -0.325 -21.371 1.00 96.94 71 GLU A CA 1
ATOM 569 C C . GLU A 1 71 ? 13.535 0.492 -22.419 1.00 96.94 71 GLU A C 1
ATOM 571 O O . GLU A 1 71 ? 14.153 1.036 -23.337 1.00 96.94 71 GLU A O 1
ATOM 576 N N . ASN A 1 72 ? 12.221 0.696 -22.257 1.00 96.81 72 ASN A N 1
ATOM 577 C CA . ASN A 1 72 ? 11.457 1.583 -23.146 1.00 96.81 72 ASN A CA 1
ATOM 578 C C . ASN A 1 72 ? 11.970 3.027 -23.086 1.00 96.81 72 ASN A C 1
ATOM 580 O O . ASN A 1 72 ? 12.142 3.686 -24.120 1.00 96.81 72 ASN A O 1
ATOM 584 N N . TYR A 1 73 ? 12.238 3.526 -21.876 1.00 96.31 73 TYR A N 1
ATOM 585 C CA . TYR A 1 73 ? 12.836 4.844 -21.694 1.00 96.31 73 TYR A CA 1
ATOM 586 C C . TYR A 1 73 ? 14.234 4.913 -22.320 1.00 96.31 73 TYR A C 1
ATOM 588 O O . TYR A 1 73 ? 14.529 5.845 -23.067 1.00 96.31 73 TYR A O 1
ATOM 596 N N . ARG A 1 74 ? 15.079 3.912 -22.061 1.00 95.69 74 ARG A N 1
ATOM 597 C CA . ARG A 1 74 ? 16.453 3.824 -22.560 1.00 95.69 74 ARG A CA 1
ATOM 598 C C . ARG A 1 74 ? 16.492 3.817 -24.085 1.00 95.69 74 ARG A C 1
ATOM 600 O O . ARG A 1 74 ? 17.251 4.594 -24.660 1.00 95.69 74 ARG A O 1
ATOM 607 N N . ALA A 1 75 ? 15.660 3.008 -24.739 1.00 94.81 75 ALA A N 1
ATOM 608 C CA . ALA A 1 75 ? 15.545 2.980 -26.194 1.00 94.81 75 ALA A CA 1
ATOM 609 C C . ALA A 1 75 ? 15.136 4.354 -26.745 1.00 94.81 75 ALA A C 1
ATOM 611 O O . ALA A 1 75 ? 15.818 4.900 -27.608 1.00 94.81 75 ALA A O 1
ATOM 612 N N . THR A 1 76 ? 14.092 4.963 -26.173 1.00 94.19 76 THR A N 1
ATOM 613 C CA . THR A 1 76 ? 13.614 6.296 -26.579 1.00 94.19 76 THR A CA 1
ATOM 614 C C . THR A 1 76 ? 14.697 7.365 -26.418 1.00 94.19 76 THR A C 1
ATOM 616 O O . THR A 1 76 ? 14.893 8.201 -27.301 1.00 94.19 76 THR A O 1
ATOM 619 N N . TYR A 1 77 ? 15.419 7.343 -25.297 1.00 93.81 77 TYR A N 1
ATOM 620 C CA . TYR A 1 77 ? 16.503 8.276 -25.012 1.00 93.81 77 TYR A CA 1
ATOM 621 C C . TYR A 1 77 ? 17.651 8.117 -26.015 1.00 93.81 77 TYR A C 1
ATOM 623 O O . TYR A 1 77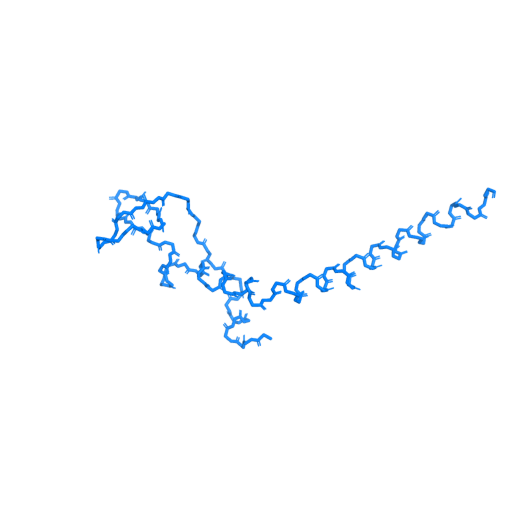 ? 18.104 9.101 -26.599 1.00 93.81 77 TYR A O 1
ATOM 631 N N . LEU A 1 78 ? 18.091 6.881 -26.261 1.00 93.19 78 LEU A N 1
ATOM 632 C CA . LEU A 1 78 ? 19.163 6.593 -27.213 1.00 93.19 78 LEU A CA 1
ATOM 633 C C . LEU A 1 78 ? 18.778 6.960 -28.646 1.00 93.19 78 LEU A C 1
ATOM 635 O O . LEU A 1 78 ? 19.621 7.479 -29.364 1.00 93.19 78 LEU A O 1
ATOM 639 N N . THR A 1 79 ? 17.527 6.770 -29.063 1.00 91.44 79 THR A N 1
ATOM 640 C CA . THR A 1 79 ? 17.073 7.238 -30.380 1.00 91.44 79 THR A CA 1
ATOM 641 C C . THR A 1 79 ? 17.086 8.763 -30.461 1.00 91.44 79 THR A C 1
ATOM 643 O O . THR A 1 79 ? 17.618 9.331 -31.407 1.00 91.44 79 THR A O 1
ATOM 646 N N . LYS A 1 80 ? 16.556 9.453 -29.446 1.00 88.00 80 LYS A N 1
ATOM 647 C CA . LYS A 1 80 ? 16.429 10.917 -29.463 1.00 88.00 80 LYS A CA 1
ATOM 648 C C .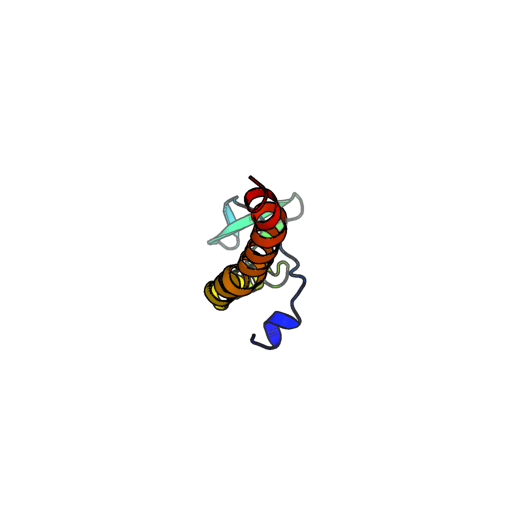 LYS A 1 80 ? 17.777 11.645 -29.425 1.00 88.00 80 LYS A C 1
ATOM 650 O O . LYS A 1 80 ? 17.927 12.671 -30.084 1.00 88.00 80 LYS A O 1
ATOM 655 N N . TYR A 1 81 ? 18.728 11.136 -28.642 1.00 79.25 81 TYR A N 1
ATOM 656 C CA . TYR A 1 81 ? 20.022 11.787 -28.404 1.00 79.25 81 TYR A CA 1
ATOM 657 C C . TYR A 1 81 ? 21.196 11.121 -29.136 1.00 79.25 81 TYR A C 1
ATOM 659 O O . TYR A 1 81 ? 22.213 11.761 -29.388 1.00 79.25 81 TYR A O 1
ATOM 667 N N . GLY A 1 82 ? 21.067 9.848 -29.511 1.00 65.31 82 GLY A N 1
ATOM 668 C CA . GLY A 1 82 ? 22.072 9.134 -30.300 1.00 65.31 82 GLY A CA 1
ATOM 669 C C . GLY A 1 82 ? 22.132 9.613 -31.746 1.00 65.31 82 GLY A C 1
ATOM 670 O O . GLY A 1 82 ? 23.220 9.658 -32.312 1.00 65.31 82 GLY A O 1
ATOM 671 N N . ASP A 1 83 ? 21.008 10.055 -32.316 1.00 60.28 83 ASP A N 1
ATOM 672 C CA . ASP A 1 83 ? 21.006 10.692 -33.637 1.00 60.28 83 ASP A CA 1
ATOM 673 C C . ASP A 1 83 ? 21.631 12.093 -33.598 1.00 60.28 83 ASP A C 1
ATOM 675 O O . ASP A 1 83 ? 22.264 12.496 -34.565 1.00 60.28 83 ASP A O 1
ATOM 679 N N . SER A 1 84 ? 21.543 12.823 -32.479 1.00 60.00 84 SER A N 1
ATOM 680 C CA . SER A 1 84 ? 22.174 14.149 -32.344 1.00 60.00 84 SER A CA 1
ATOM 681 C C . SER A 1 84 ? 23.697 14.073 -32.193 1.00 60.00 84 SER A C 1
ATOM 683 O O . SER A 1 84 ? 24.389 14.968 -32.659 1.00 60.00 84 SER A O 1
ATOM 685 N N . LEU A 1 85 ? 24.222 12.996 -31.599 1.00 58.12 85 LEU A N 1
ATOM 686 C CA . LEU A 1 85 ? 25.664 12.731 -31.466 1.00 58.12 85 LEU A CA 1
ATOM 687 C C . LEU A 1 85 ? 26.299 12.129 -32.732 1.00 58.12 85 LEU A C 1
ATOM 689 O O . LEU A 1 85 ? 27.506 11.912 -32.769 1.00 58.12 85 LEU A O 1
ATOM 693 N N . ARG A 1 86 ? 25.499 11.806 -33.757 1.00 57.47 86 ARG A N 1
ATOM 694 C CA . ARG A 1 86 ? 25.968 11.189 -35.010 1.00 57.47 86 ARG A CA 1
ATOM 695 C C . ARG A 1 86 ? 26.270 12.202 -36.120 1.00 57.47 86 ARG A C 1
ATOM 697 O O . ARG A 1 86 ? 26.743 11.796 -37.178 1.00 57.47 86 ARG A O 1
ATOM 704 N N . PHE A 1 87 ? 25.982 13.484 -35.887 1.00 55.66 87 PHE A N 1
ATOM 705 C CA . PHE A 1 87 ? 26.194 14.588 -36.831 1.00 55.66 87 PHE A CA 1
ATOM 706 C C . PHE A 1 87 ? 27.200 15.646 -36.328 1.00 55.66 87 PHE A C 1
ATOM 708 O O . PHE A 1 87 ? 27.213 16.755 -36.861 1.00 55.66 87 PHE A O 1
ATOM 715 N N . GLU A 1 88 ? 28.046 15.304 -35.350 1.00 49.72 88 GLU A N 1
ATOM 716 C CA . GLU A 1 88 ? 29.293 16.028 -35.034 1.00 49.72 88 GLU A CA 1
ATOM 717 C C . GLU A 1 88 ? 30.519 15.244 -35.520 1.00 49.72 88 GLU A C 1
ATOM 719 O O . GLU A 1 88 ? 30.511 13.995 -35.404 1.00 49.72 88 GLU A O 1
#

Foldseek 3Di:
DPPVLVVCPPWAFDDFPDWDQDPNDTATWDDDPVGIGGRPPPVRGCPVSVVVCCVVCVPVVVCCCVVPVVVVVVVVVCVVVVVVVVPD

pLDDT: mean 87.13, std 12.3, range [49.72, 97.75]